Protein AF-U4UBW3-F1 (afdb_monomer)

Organism: Dendroctonus ponderosae (NCBI:txid77166)

InterPro domains:
  IPR013120 Fatty acyl-CoA reductase-like, NAD-binding domain [PF07993] (2-87)
  IPR026055 Fatty acyl-CoA reductase [PTHR11011] (3-94)
  IPR036291 NAD(P)-binding domain superfamily [SSF51735] (3-93)

Radius of gyration: 17.42 Å; Cα contacts (8 Å, |Δi|>4): 71; chains: 1; bounding box: 35×36×44 Å

Foldseek 3Di:
DPPAPDPVSVVVVVVVVCCVVPVPPPLDDDDDDFAEAAACPPPHHRDDPDCPDPNVVVVCVVVVNDDDDDDDPPDDRDYDYPVVSVVVVVVVSVCSVPVVD

Structure (mmCIF, N/CA/C/O backbone):
data_AF-U4UBW3-F1
#
_entry.id   AF-U4UBW3-F1
#
loop_
_atom_site.group_PDB
_atom_site.id
_atom_site.type_symbol
_atom_site.label_atom_id
_atom_site.label_alt_id
_atom_site.label_comp_id
_atom_site.label_asym_id
_atom_site.label_entity_id
_atom_site.label_seq_id
_atom_site.pdbx_PDB_ins_code
_atom_site.Cartn_x
_atom_site.Cartn_y
_atom_site.Cartn_z
_atom_site.occupancy
_atom_site.B_iso_or_equiv
_atom_site.auth_seq_id
_atom_site.auth_comp_id
_atom_site.auth_asym_id
_atom_site.auth_atom_id
_atom_site.pdbx_PDB_model_num
ATOM 1 N N . MET A 1 1 ? -5.579 -21.864 -7.366 1.00 60.16 1 MET A N 1
ATOM 2 C CA . MET A 1 1 ? -6.102 -20.909 -6.363 1.00 60.16 1 MET A CA 1
ATOM 3 C C . MET A 1 1 ? -7.395 -20.209 -6.820 1.00 60.16 1 MET A C 1
ATOM 5 O O . MET A 1 1 ? -7.638 -19.089 -6.401 1.00 60.16 1 MET A O 1
ATOM 9 N N . GLY A 1 2 ? -8.276 -20.857 -7.605 1.00 85.25 2 GLY A N 1
ATOM 10 C CA . GLY A 1 2 ? -9.613 -20.327 -7.939 1.00 85.25 2 GLY A CA 1
ATOM 11 C C . GLY A 1 2 ? -9.630 -18.841 -8.327 1.00 85.25 2 GLY A C 1
ATOM 12 O O . GLY A 1 2 ? -8.958 -18.443 -9.271 1.00 85.25 2 GLY A O 1
ATOM 13 N N . LYS A 1 3 ? -10.369 -18.033 -7.556 1.00 88.88 3 LYS A N 1
ATOM 14 C CA . LYS A 1 3 ? -10.530 -16.579 -7.742 1.00 88.88 3 LYS A CA 1
ATOM 15 C C . LYS A 1 3 ? -9.305 -15.717 -7.390 1.00 88.88 3 LYS A C 1
ATOM 17 O O . LYS A 1 3 ? -9.326 -14.523 -7.666 1.00 88.88 3 LYS A O 1
ATOM 22 N N . TRP A 1 4 ? -8.274 -16.271 -6.749 1.00 91.56 4 TRP A N 1
ATOM 23 C CA . TRP A 1 4 ? -7.143 -15.498 -6.229 1.00 91.56 4 TRP A CA 1
ATOM 24 C C . TRP A 1 4 ? -5.902 -15.648 -7.114 1.00 91.56 4 TRP A C 1
ATOM 26 O O . TRP A 1 4 ? -5.502 -16.779 -7.407 1.00 91.56 4 TRP A O 1
ATOM 36 N N . PRO A 1 5 ? -5.257 -14.534 -7.507 1.00 87.50 5 PRO A N 1
ATOM 37 C CA . PRO A 1 5 ? -4.136 -14.566 -8.444 1.00 87.50 5 PRO A CA 1
ATOM 38 C C . PRO A 1 5 ? -2.851 -15.137 -7.831 1.00 87.50 5 PRO A C 1
ATOM 40 O O . PRO A 1 5 ? -1.998 -15.638 -8.557 1.00 87.50 5 PRO A O 1
ATOM 43 N N . ASN A 1 6 ? -2.692 -15.067 -6.508 1.00 90.75 6 ASN A N 1
ATOM 44 C CA . ASN A 1 6 ? -1.535 -15.594 -5.790 1.00 90.75 6 ASN A CA 1
ATOM 45 C C . ASN A 1 6 ? -1.885 -15.892 -4.318 1.00 90.75 6 ASN A C 1
ATOM 47 O O . ASN A 1 6 ? -2.982 -15.578 -3.841 1.00 90.75 6 ASN A O 1
ATOM 51 N N . THR A 1 7 ? -0.938 -16.500 -3.597 1.00 94.69 7 THR A N 1
ATOM 52 C CA . THR A 1 7 ? -1.090 -16.836 -2.173 1.00 94.69 7 THR A CA 1
ATOM 53 C C . THR A 1 7 ? -1.241 -15.597 -1.296 1.00 94.69 7 THR A C 1
ATOM 55 O O . THR A 1 7 ? -2.001 -15.639 -0.338 1.00 94.69 7 THR A O 1
ATOM 58 N N . TYR A 1 8 ? -0.583 -14.487 -1.637 1.00 91.62 8 TYR A N 1
ATOM 59 C CA . TYR A 1 8 ? -0.676 -13.224 -0.901 1.00 91.62 8 TYR A CA 1
ATOM 60 C C . TYR A 1 8 ? -2.101 -12.648 -0.913 1.00 91.62 8 TYR A C 1
ATOM 62 O O . TYR A 1 8 ? -2.653 -12.316 0.133 1.00 91.62 8 TYR A O 1
ATOM 70 N N . SER A 1 9 ? -2.741 -12.574 -2.081 1.00 92.88 9 SER A N 1
ATOM 71 C CA . SER A 1 9 ? -4.119 -12.094 -2.203 1.00 92.88 9 SER A CA 1
ATOM 72 C C . SER A 1 9 ? -5.091 -13.008 -1.460 1.00 92.88 9 SER A C 1
ATOM 74 O O . SER A 1 9 ? -6.041 -12.524 -0.852 1.00 92.88 9 SER A O 1
ATOM 76 N N . PHE A 1 10 ? -4.835 -14.320 -1.465 1.00 95.12 10 PHE A N 1
ATOM 77 C CA . PHE A 1 10 ? -5.623 -15.267 -0.682 1.00 95.12 10 PHE A CA 1
ATOM 78 C C . PHE A 1 10 ? -5.482 -15.023 0.826 1.00 95.12 10 PHE A C 1
ATOM 80 O O . PHE A 1 10 ? -6.495 -14.910 1.513 1.00 95.12 10 PHE A O 1
ATOM 87 N N . THR A 1 11 ? -4.258 -14.893 1.346 1.00 96.44 11 THR A N 1
ATOM 88 C CA . THR A 1 11 ? -4.042 -14.687 2.788 1.00 96.44 11 THR A CA 1
ATOM 89 C C . THR A 1 11 ? -4.588 -13.345 3.265 1.00 96.44 11 THR A C 1
ATOM 91 O O . THR A 1 11 ? -5.187 -13.287 4.339 1.00 96.44 11 THR A O 1
ATOM 94 N N . LYS A 1 12 ? -4.474 -12.280 2.461 1.00 95.38 12 LYS A N 1
ATOM 95 C CA . LYS A 1 12 ? -5.096 -10.982 2.766 1.00 95.38 12 LYS A CA 1
ATOM 96 C C . LYS A 1 12 ? -6.620 -11.062 2.808 1.00 95.38 12 LYS A C 1
ATOM 98 O O . LYS A 1 12 ? -7.213 -10.545 3.745 1.00 95.38 12 LYS A O 1
ATOM 103 N N . ALA A 1 13 ? -7.247 -11.777 1.876 1.00 94.69 13 ALA A N 1
ATOM 104 C CA . ALA A 1 13 ? -8.695 -11.968 1.896 1.00 94.69 13 ALA A CA 1
ATOM 105 C C . ALA A 1 13 ? -9.181 -12.768 3.116 1.00 94.69 13 ALA A C 1
ATOM 107 O O . ALA A 1 13 ? -10.232 -12.461 3.674 1.00 94.69 13 ALA A O 1
ATOM 108 N N . VAL A 1 14 ? -8.417 -13.776 3.547 1.00 95.50 14 VAL A N 1
ATOM 109 C CA . VAL A 1 14 ? -8.704 -14.513 4.789 1.00 95.50 14 VAL A CA 1
ATOM 110 C C . VAL A 1 14 ? -8.580 -13.592 6.007 1.00 95.50 14 VAL A C 1
ATOM 112 O O . VAL A 1 14 ? -9.451 -13.620 6.871 1.00 95.50 14 VAL A O 1
ATOM 115 N N . ALA A 1 15 ? -7.553 -12.738 6.060 1.00 95.38 15 ALA A N 1
ATOM 116 C CA . ALA A 1 15 ? -7.375 -11.774 7.147 1.00 95.38 15 ALA A CA 1
ATOM 117 C C . ALA A 1 15 ? -8.503 -10.727 7.203 1.00 95.38 15 ALA A C 1
ATOM 119 O O . ALA A 1 15 ? -9.014 -10.441 8.282 1.00 95.38 15 ALA A O 1
ATOM 120 N N . GLU A 1 16 ? -8.933 -10.196 6.052 1.00 95.00 16 GLU A N 1
ATOM 121 C CA . GLU A 1 16 ? -10.095 -9.297 5.972 1.00 95.00 16 GLU A CA 1
ATOM 122 C C . GLU A 1 16 ? -11.360 -9.980 6.507 1.00 95.00 16 GLU A C 1
ATOM 124 O O . GLU A 1 16 ? -12.097 -9.393 7.296 1.00 95.00 16 GLU A O 1
ATOM 129 N N . HIS A 1 17 ? -11.598 -11.238 6.120 1.00 94.81 17 HIS A N 1
ATOM 130 C CA . HIS A 1 17 ? -12.755 -11.992 6.598 1.00 94.81 17 HIS A CA 1
ATOM 131 C C . HIS A 1 17 ? -12.718 -12.216 8.114 1.00 94.81 17 HIS A C 1
ATOM 133 O O . HIS A 1 17 ? -13.738 -12.034 8.774 1.00 94.81 17 HIS A O 1
ATOM 139 N N . LEU A 1 18 ? -11.546 -12.546 8.663 1.00 95.12 18 LEU A N 1
ATOM 140 C CA . LEU A 1 18 ? -11.351 -12.726 10.102 1.00 95.12 18 LEU A CA 1
ATOM 141 C C . LEU A 1 18 ? -11.623 -11.432 10.886 1.00 95.12 18 LEU A C 1
ATOM 143 O O . LEU A 1 18 ? -12.254 -11.470 11.939 1.00 95.12 18 LEU A O 1
ATOM 147 N N . LEU A 1 19 ? -11.186 -10.279 10.369 1.00 93.38 19 LEU A N 1
ATOM 148 C CA . LEU A 1 19 ? -11.475 -8.983 10.994 1.00 93.38 19 LEU A CA 1
ATOM 149 C C . LEU A 1 19 ? -12.973 -8.661 10.984 1.00 93.38 19 LEU A C 1
ATOM 151 O O . LEU A 1 19 ? -13.484 -8.111 11.953 1.00 93.38 19 LEU A O 1
ATOM 155 N N . ILE A 1 20 ? -13.696 -9.039 9.929 1.00 91.62 20 ILE A N 1
ATOM 156 C CA . ILE A 1 20 ? -15.152 -8.843 9.853 1.00 91.62 20 ILE A CA 1
ATOM 157 C C . ILE A 1 20 ? -15.898 -9.775 10.821 1.00 91.62 20 ILE A C 1
ATOM 159 O O . ILE A 1 20 ? -16.920 -9.376 11.390 1.00 91.62 20 ILE A O 1
ATOM 163 N N . SER A 1 21 ? -15.424 -11.013 11.001 1.00 93.38 21 SER A N 1
ATOM 164 C CA . SER A 1 21 ? -16.081 -11.983 11.884 1.00 93.38 21 SER A CA 1
ATOM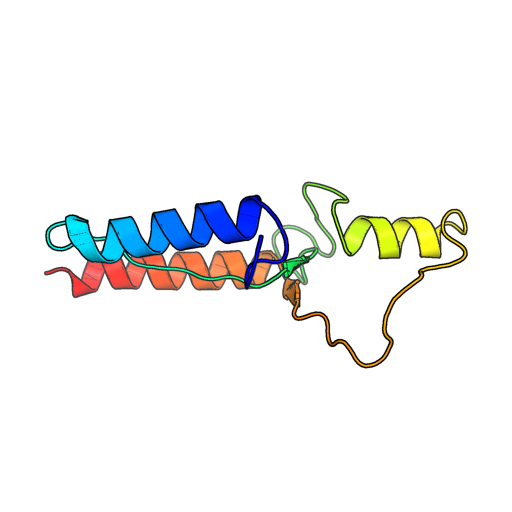 165 C C . SER A 1 21 ? -15.805 -11.704 13.362 1.00 93.38 21 SER A C 1
ATOM 167 O O . SER A 1 21 ? -16.751 -11.663 14.146 1.00 93.38 21 SER A O 1
ATOM 169 N N . GLU A 1 22 ? -14.548 -11.436 13.728 1.00 93.12 22 GLU A N 1
ATOM 170 C CA . GLU A 1 22 ? -14.109 -11.353 15.132 1.00 93.12 22 GLU A CA 1
ATOM 171 C C . GLU A 1 22 ? -13.772 -9.927 15.609 1.00 93.12 22 GLU A C 1
ATOM 173 O O . GLU A 1 22 ? -13.694 -9.673 16.809 1.00 93.12 22 GLU A O 1
ATOM 178 N N . GLY A 1 23 ? -13.571 -8.962 14.706 1.00 86.62 23 GLY A N 1
ATOM 179 C CA . GLY A 1 23 ? -13.053 -7.625 15.038 1.00 86.62 23 GLY A CA 1
ATOM 180 C C . GLY A 1 23 ? -14.078 -6.618 15.572 1.00 86.62 23 GLY A C 1
ATOM 181 O O . GLY A 1 23 ? -13.732 -5.458 15.762 1.00 86.62 23 GLY A O 1
ATOM 182 N N . ARG A 1 24 ? -15.331 -7.026 15.823 1.00 81.88 24 ARG A N 1
ATOM 183 C CA . ARG A 1 24 ? -16.472 -6.121 16.100 1.00 81.88 24 ARG A CA 1
ATOM 184 C C . ARG A 1 24 ? -16.322 -5.209 17.323 1.00 81.88 24 ARG A C 1
ATOM 186 O O . ARG A 1 24 ? -16.988 -4.186 17.377 1.00 81.88 24 ARG A O 1
ATOM 193 N N . ASN A 1 25 ? -15.471 -5.569 18.282 1.00 86.69 25 ASN A N 1
ATOM 194 C CA . ASN A 1 25 ? -15.247 -4.808 19.518 1.00 86.69 25 ASN A CA 1
ATOM 195 C C . ASN A 1 25 ? -13.857 -4.153 19.571 1.00 86.69 25 ASN A C 1
ATOM 197 O O . ASN A 1 25 ? -13.374 -3.818 20.652 1.00 86.69 25 ASN A O 1
ATOM 201 N N . LEU A 1 26 ? -13.191 -4.012 18.424 1.00 89.50 26 LEU A N 1
ATOM 202 C CA . LEU A 1 26 ? -11.888 -3.366 18.317 1.00 89.50 26 LEU A CA 1
ATOM 203 C C . LEU A 1 26 ? -11.993 -2.128 17.415 1.00 89.50 26 LEU A C 1
ATOM 205 O O . LEU A 1 26 ? -12.681 -2.199 16.396 1.00 89.50 26 LEU A O 1
ATOM 209 N N . PRO A 1 27 ? -11.271 -1.033 17.723 1.00 88.00 27 PRO A N 1
ATOM 210 C CA . PRO A 1 27 ? -11.172 0.141 16.856 1.00 88.00 27 PRO A CA 1
ATOM 211 C C . PRO A 1 27 ? -10.294 -0.178 15.639 1.00 88.00 27 PRO A C 1
ATOM 213 O O . PRO A 1 27 ? -9.137 0.234 15.549 1.00 88.00 27 PRO A O 1
ATOM 216 N N . VAL A 1 28 ? -10.815 -0.993 14.724 1.00 89.12 28 VAL A N 1
ATOM 217 C CA . VAL A 1 28 ? -10.107 -1.471 13.534 1.00 89.12 28 VAL A CA 1
ATOM 218 C C . VAL A 1 28 ? -10.880 -1.118 12.280 1.00 89.12 28 VAL A C 1
ATOM 220 O O . VAL A 1 28 ? -12.108 -1.102 12.262 1.00 89.12 28 VAL A O 1
ATOM 223 N N . ALA A 1 29 ? -10.145 -0.885 11.198 1.00 88.88 29 ALA A N 1
ATOM 224 C CA . ALA A 1 29 ? -10.738 -0.615 9.904 1.00 88.88 29 ALA A CA 1
ATOM 225 C C . ALA A 1 29 ? -9.87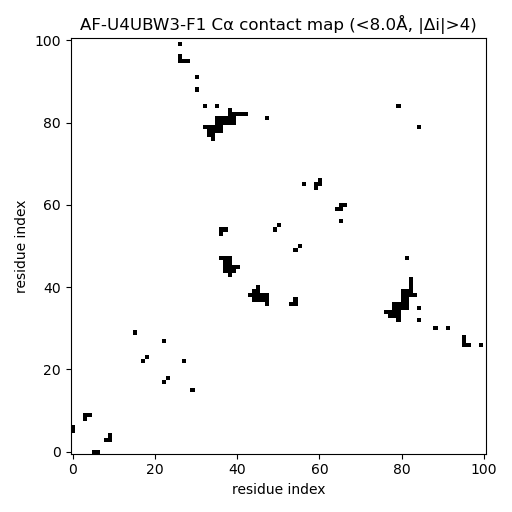8 -1.177 8.768 1.00 88.88 29 ALA A C 1
ATOM 227 O O . ALA A 1 29 ? -8.699 -1.495 8.947 1.00 88.88 29 ALA A O 1
ATOM 228 N N . LEU A 1 30 ? -10.487 -1.344 7.594 1.00 93.00 30 LEU A N 1
ATOM 229 C CA . LEU A 1 30 ? -9.883 -2.020 6.448 1.00 93.00 30 LEU A CA 1
ATOM 230 C C . LEU A 1 30 ? -9.421 -1.009 5.399 1.00 93.00 30 LEU A C 1
ATOM 232 O O . LEU A 1 30 ? -10.201 -0.548 4.570 1.00 93.00 30 LEU A O 1
ATOM 236 N N . PHE A 1 31 ? -8.121 -0.728 5.390 1.00 95.06 31 PHE A N 1
ATOM 237 C CA . PHE A 1 31 ? -7.489 0.092 4.362 1.00 95.06 31 PHE A CA 1
ATOM 238 C C . PHE A 1 31 ? -6.951 -0.788 3.223 1.00 95.06 31 PHE A C 1
ATOM 240 O O . PHE A 1 31 ? -6.125 -1.676 3.450 1.00 95.06 31 PHE A O 1
ATOM 247 N N . ARG A 1 32 ? -7.426 -0.559 1.991 1.00 94.94 32 ARG A N 1
ATOM 248 C CA . ARG A 1 32 ? -7.122 -1.387 0.808 1.00 94.94 32 ARG A CA 1
ATOM 249 C C . ARG A 1 32 ? -6.404 -0.573 -0.272 1.00 94.94 32 ARG A C 1
ATOM 251 O O . ARG A 1 32 ? -7.050 -0.138 -1.225 1.00 94.94 32 ARG A O 1
ATOM 258 N N . PRO A 1 33 ? -5.086 -0.354 -0.147 1.00 94.62 33 PRO A N 1
ATOM 259 C CA . PRO A 1 33 ? -4.338 0.317 -1.194 1.00 94.62 33 PRO A CA 1
ATOM 260 C C . PRO A 1 33 ? -4.196 -0.593 -2.417 1.00 94.62 33 PRO A C 1
ATOM 262 O O . PRO A 1 33 ? -4.207 -1.824 -2.314 1.00 94.62 33 PRO A O 1
ATOM 265 N N . THR A 1 34 ? -4.038 0.035 -3.578 1.00 93.00 34 THR A N 1
ATOM 266 C CA . THR A 1 34 ? -3.657 -0.645 -4.817 1.00 93.00 34 THR A CA 1
ATOM 267 C C . THR A 1 34 ? -2.131 -0.794 -4.904 1.00 93.00 34 THR A C 1
ATOM 269 O O . THR A 1 34 ? -1.442 -0.662 -3.888 1.00 93.00 34 THR A O 1
ATOM 272 N N . ILE A 1 35 ? -1.569 -1.116 -6.072 1.00 92.81 35 ILE A N 1
ATOM 273 C CA . ILE A 1 35 ? -0.117 -1.305 -6.199 1.00 92.81 35 ILE A CA 1
ATOM 274 C C . ILE A 1 35 ? 0.606 0.013 -5.898 1.00 92.81 35 ILE A C 1
ATOM 276 O O . ILE A 1 35 ? 0.452 1.000 -6.614 1.00 92.81 35 ILE A O 1
ATOM 280 N N . VAL A 1 36 ? 1.410 0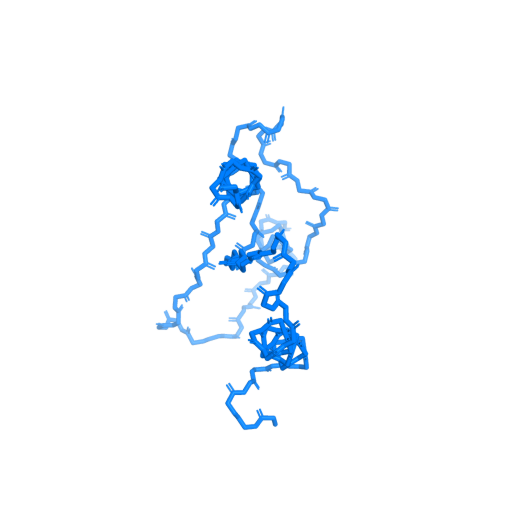.013 -4.837 1.00 93.56 36 VAL A N 1
ATOM 281 C CA . VAL A 1 36 ? 2.144 1.200 -4.401 1.00 93.56 36 VAL A CA 1
ATOM 282 C C . VAL A 1 36 ? 3.369 1.415 -5.285 1.00 93.56 36 VAL A C 1
ATOM 284 O O . VAL A 1 36 ? 4.141 0.485 -5.527 1.00 93.56 36 VAL A O 1
ATOM 287 N N . THR A 1 37 ? 3.537 2.638 -5.775 1.00 94.31 37 THR A N 1
ATOM 288 C CA . THR A 1 37 ? 4.696 3.069 -6.564 1.00 94.31 37 THR A CA 1
ATOM 289 C C . THR A 1 37 ? 5.513 4.115 -5.812 1.00 94.31 37 THR A C 1
ATOM 291 O O . THR A 1 37 ? 5.184 4.491 -4.688 1.00 94.31 37 THR A O 1
ATOM 294 N N . ALA A 1 38 ? 6.579 4.599 -6.451 1.00 94.56 38 ALA A N 1
ATOM 295 C CA . ALA A 1 38 ? 7.415 5.655 -5.910 1.00 94.56 38 ALA A CA 1
ATOM 296 C C . ALA A 1 38 ? 6.591 6.908 -5.581 1.00 94.56 38 ALA A C 1
ATOM 298 O O . ALA A 1 38 ? 5.534 7.153 -6.176 1.00 94.56 38 ALA A O 1
ATOM 299 N N . THR A 1 39 ? 7.085 7.674 -4.618 1.00 95.69 39 THR A N 1
ATOM 300 C CA . THR A 1 39 ? 6.489 8.932 -4.161 1.00 95.69 39 THR A CA 1
ATOM 301 C C . THR A 1 39 ? 6.461 9.974 -5.277 1.00 95.69 39 THR A C 1
ATOM 303 O O . THR A 1 39 ? 7.363 10.033 -6.122 1.00 95.69 39 THR A O 1
ATOM 306 N N . VAL A 1 40 ? 5.429 10.817 -5.281 1.00 95.50 40 VAL A N 1
ATOM 307 C CA . VAL A 1 40 ? 5.342 11.956 -6.203 1.00 95.50 40 VAL A CA 1
ATOM 308 C C . VAL A 1 40 ? 6.143 13.140 -5.667 1.00 95.50 40 VAL A C 1
ATOM 310 O O . VAL A 1 40 ? 6.936 13.709 -6.419 1.00 95.50 40 VAL A O 1
ATOM 313 N N . SER A 1 41 ? 5.971 13.494 -4.390 1.00 94.69 41 SER A N 1
ATOM 314 C CA . SER A 1 41 ? 6.638 14.645 -3.766 1.00 94.69 41 SER A CA 1
ATOM 315 C C . SER A 1 41 ? 7.350 14.298 -2.463 1.00 94.69 41 SER A C 1
ATOM 317 O O . SER A 1 41 ? 8.558 14.502 -2.357 1.00 94.69 41 SER A O 1
ATOM 319 N N . ASP A 1 42 ? 6.627 13.767 -1.482 1.00 92.31 42 ASP A N 1
ATOM 320 C CA . ASP A 1 42 ? 7.108 13.672 -0.102 1.00 92.31 42 ASP A CA 1
ATOM 321 C C . ASP A 1 42 ? 7.555 12.245 0.256 1.00 92.31 42 ASP A C 1
ATOM 323 O O . ASP A 1 42 ? 6.960 11.279 -0.213 1.00 92.31 42 ASP A O 1
ATOM 327 N N . PRO A 1 43 ? 8.586 12.047 1.096 1.00 89.25 43 PRO A N 1
ATOM 328 C CA . PRO A 1 43 ? 9.533 13.050 1.594 1.00 89.25 43 PRO A CA 1
ATOM 329 C C . PRO A 1 43 ? 10.590 13.459 0.550 1.00 89.25 43 PRO A C 1
ATOM 331 O O . PRO A 1 43 ? 11.267 14.469 0.717 1.00 89.25 43 PRO A O 1
ATOM 334 N N . VAL A 1 44 ? 10.764 12.655 -0.503 1.00 95.00 44 VAL A N 1
ATOM 335 C CA . VAL A 1 44 ? 11.674 12.905 -1.629 1.00 95.00 44 VAL A CA 1
ATOM 336 C C . VAL A 1 44 ? 10.982 12.409 -2.903 1.00 95.00 44 VAL A C 1
ATOM 338 O O . VAL A 1 44 ? 10.504 11.276 -2.885 1.00 95.00 44 VAL A O 1
ATOM 341 N N . PRO A 1 45 ? 10.941 13.177 -4.008 1.00 95.38 45 PRO A N 1
ATOM 342 C CA . PRO A 1 45 ? 10.322 12.733 -5.257 1.00 95.38 45 PRO A CA 1
ATOM 343 C C . PRO A 1 45 ? 10.998 11.486 -5.839 1.00 95.38 45 PRO A C 1
ATOM 345 O O . PRO A 1 45 ? 12.226 11.420 -5.928 1.00 95.38 45 PRO A O 1
ATOM 348 N N . GLY A 1 46 ? 10.203 10.507 -6.271 1.00 92.62 46 GLY A N 1
ATOM 349 C CA . GLY A 1 46 ? 10.704 9.265 -6.864 1.00 92.62 46 GLY A CA 1
ATOM 350 C C . GLY A 1 46 ? 11.334 8.291 -5.864 1.00 92.62 46 GLY A C 1
ATOM 351 O O . GLY A 1 46 ? 11.962 7.316 -6.280 1.00 92.62 46 GLY A O 1
ATOM 352 N N . TRP A 1 47 ? 11.172 8.525 -4.561 1.00 93.88 47 TRP A N 1
ATOM 353 C CA . TRP A 1 47 ? 11.664 7.620 -3.533 1.00 93.88 47 TRP A CA 1
ATOM 354 C C . TRP A 1 47 ? 10.849 6.324 -3.504 1.00 93.88 47 TRP A C 1
ATOM 356 O O . TRP A 1 47 ? 9.619 6.333 -3.593 1.00 93.88 47 TRP A O 1
ATOM 366 N N . ALA A 1 48 ? 11.550 5.203 -3.358 1.00 91.75 48 ALA A N 1
ATOM 367 C CA . ALA A 1 48 ? 10.972 3.888 -3.135 1.00 91.75 48 ALA A CA 1
ATOM 368 C C . ALA A 1 48 ? 11.890 3.078 -2.214 1.00 91.75 48 ALA A C 1
ATOM 370 O O . ALA A 1 48 ? 13.115 3.183 -2.293 1.00 91.75 48 ALA A O 1
ATOM 371 N N . ASP A 1 49 ? 11.297 2.250 -1.362 1.00 88.56 49 ASP A N 1
ATOM 372 C CA . ASP A 1 49 ? 12.010 1.352 -0.451 1.00 88.56 49 ASP A CA 1
ATOM 373 C C . ASP A 1 49 ? 12.547 0.104 -1.169 1.00 88.56 49 ASP A C 1
ATOM 375 O O . ASP A 1 49 ? 13.541 -0.494 -0.753 1.00 88.56 49 ASP A O 1
ATOM 379 N N . ASN A 1 50 ? 11.885 -0.298 -2.254 1.00 87.94 50 ASN A N 1
ATOM 380 C CA . ASN A 1 50 ? 12.232 -1.470 -3.036 1.00 87.94 50 ASN A CA 1
ATOM 381 C C . ASN A 1 50 ? 11.915 -1.281 -4.530 1.00 87.94 50 ASN A C 1
ATOM 383 O O . ASN A 1 50 ? 11.254 -0.336 -4.956 1.00 87.94 50 ASN A O 1
ATOM 387 N N . LEU A 1 51 ? 12.404 -2.221 -5.338 1.00 89.06 51 LEU A N 1
ATOM 388 C CA . LEU A 1 51 ? 12.184 -2.271 -6.785 1.00 89.06 51 LEU A CA 1
ATOM 389 C C . LEU A 1 51 ? 11.247 -3.420 -7.175 1.00 89.06 51 LEU A C 1
ATOM 391 O O . LEU A 1 51 ? 11.354 -3.977 -8.268 1.00 89.06 51 LEU A O 1
ATOM 395 N N . TYR A 1 52 ? 10.348 -3.837 -6.286 1.00 87.44 52 TYR A N 1
ATOM 396 C CA . TYR A 1 52 ? 9.449 -4.943 -6.582 1.00 87.44 52 TYR A CA 1
ATOM 397 C C . TYR A 1 52 ? 8.338 -4.520 -7.552 1.00 87.44 52 TYR A C 1
ATOM 399 O O . TYR A 1 52 ? 7.870 -3.382 -7.570 1.00 87.44 52 TYR A O 1
ATOM 407 N N . GLY A 1 53 ? 7.908 -5.464 -8.392 1.00 87.62 53 GLY A N 1
ATOM 408 C CA . GLY A 1 53 ? 6.778 -5.262 -9.296 1.00 87.62 53 GLY A CA 1
ATOM 409 C C . GLY A 1 53 ? 7.019 -4.155 -10.339 1.00 87.62 53 GLY A C 1
ATOM 410 O O . GLY A 1 53 ? 8.022 -4.222 -11.057 1.00 87.62 53 GLY A O 1
ATOM 411 N N . PRO A 1 54 ? 6.113 -3.161 -10.479 1.00 89.19 54 PRO A N 1
ATOM 412 C CA . PRO A 1 54 ? 6.197 -2.153 -11.541 1.00 89.19 54 PRO A CA 1
ATOM 413 C C . PRO A 1 54 ? 7.469 -1.305 -11.519 1.00 89.19 54 PRO A C 1
ATOM 415 O O . PRO A 1 54 ? 7.974 -0.955 -12.582 1.00 89.19 54 PRO A O 1
ATOM 418 N N . LEU A 1 55 ? 8.011 -0.991 -10.339 1.00 91.94 55 LEU A N 1
ATOM 419 C CA . LEU A 1 55 ? 9.194 -0.133 -10.229 1.00 91.94 55 LEU A CA 1
ATOM 420 C C . LEU A 1 55 ? 10.444 -0.801 -10.805 1.00 91.94 55 LEU A C 1
ATOM 422 O O . LEU A 1 55 ? 11.179 -0.179 -11.570 1.00 91.94 55 LEU A O 1
ATOM 426 N N . GLY A 1 56 ? 10.650 -2.087 -10.516 1.00 92.88 56 GLY A N 1
ATOM 427 C CA . GLY A 1 56 ?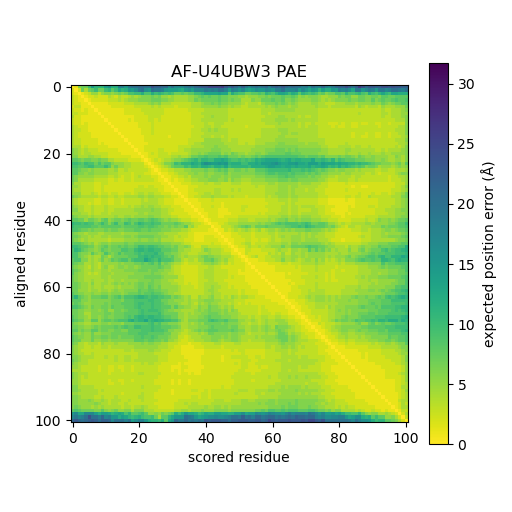 11.745 -2.859 -11.102 1.00 92.88 56 GLY A CA 1
ATOM 428 C C . GLY A 1 56 ? 11.603 -3.014 -12.611 1.00 92.88 56 GLY A C 1
ATOM 429 O O . GLY A 1 56 ? 12.596 -2.921 -13.332 1.00 92.88 56 GLY A O 1
ATOM 430 N N . ILE A 1 57 ? 10.373 -3.187 -13.102 1.00 93.06 57 ILE A N 1
ATOM 431 C CA . ILE A 1 57 ? 10.080 -3.224 -14.540 1.00 93.06 57 ILE A CA 1
ATOM 432 C C . ILE A 1 57 ? 10.472 -1.894 -15.195 1.00 93.06 57 ILE A C 1
ATOM 434 O O . ILE A 1 57 ? 11.246 -1.895 -16.148 1.00 93.06 57 ILE A O 1
ATOM 438 N N . LEU A 1 58 ? 9.999 -0.767 -14.659 1.00 91.12 58 LEU A N 1
ATOM 439 C CA . LEU A 1 58 ? 10.297 0.563 -15.194 1.00 91.12 58 LEU A CA 1
ATOM 440 C C . LEU A 1 58 ? 11.802 0.857 -15.190 1.00 91.12 58 LEU A C 1
ATOM 442 O O . LEU A 1 58 ? 12.347 1.274 -16.212 1.00 91.12 58 LEU A O 1
ATOM 446 N N . LEU A 1 59 ? 12.487 0.597 -14.073 1.00 93.12 59 LEU A N 1
ATOM 447 C CA . LEU A 1 59 ? 13.925 0.841 -13.961 1.00 93.12 59 LEU A CA 1
ATOM 448 C C . LEU A 1 59 ? 14.722 -0.036 -14.932 1.00 93.12 59 LEU A C 1
ATOM 450 O O . LEU A 1 59 ? 15.552 0.468 -15.683 1.00 93.12 59 LEU A O 1
ATOM 454 N N . SER A 1 60 ? 14.463 -1.344 -14.944 1.00 94.75 60 SER A N 1
ATOM 455 C CA . SER A 1 60 ? 15.198 -2.273 -15.808 1.00 94.75 60 SER A CA 1
ATOM 456 C C . SER A 1 60 ? 14.946 -2.014 -17.294 1.00 94.75 60 SER A C 1
ATOM 458 O O . SER A 1 60 ? 15.868 -2.185 -18.094 1.00 94.75 60 SER A O 1
ATOM 460 N N . SER A 1 61 ? 13.747 -1.557 -17.670 1.00 94.62 61 SER A N 1
ATOM 461 C CA . SER A 1 61 ? 13.459 -1.100 -19.031 1.00 94.62 61 SER A CA 1
ATOM 462 C C . SER A 1 61 ? 14.213 0.184 -19.374 1.00 94.62 61 SER A C 1
ATOM 464 O O . SER A 1 61 ? 14.831 0.242 -20.436 1.00 94.62 61 SER A O 1
ATOM 466 N N . ASN A 1 62 ? 14.256 1.167 -18.470 1.00 93.19 62 ASN A N 1
ATOM 467 C CA . ASN A 1 62 ? 15.005 2.414 -18.678 1.00 93.19 62 ASN A CA 1
ATOM 468 C C . ASN A 1 62 ? 16.523 2.193 -18.766 1.00 93.19 62 ASN A C 1
ATOM 470 O O . ASN A 1 62 ? 17.200 2.872 -19.532 1.00 93.19 62 ASN A O 1
ATOM 474 N N . CYS A 1 63 ? 17.064 1.216 -18.036 1.00 94.88 63 CYS A N 1
ATOM 475 C CA . CYS A 1 63 ? 18.470 0.818 -18.145 1.00 94.88 63 CYS A CA 1
ATOM 476 C C . CYS A 1 63 ? 18.769 -0.051 -19.382 1.00 94.88 63 CYS A C 1
ATOM 478 O O . CYS A 1 63 ? 19.923 -0.413 -19.603 1.00 94.88 63 CYS A O 1
ATOM 480 N N . GLY A 1 64 ? 17.756 -0.446 -20.161 1.00 94.88 64 GLY A N 1
ATOM 481 C CA . GLY A 1 64 ? 17.910 -1.327 -21.325 1.00 94.88 64 GLY A CA 1
ATOM 482 C C . GLY A 1 64 ? 18.137 -2.809 -20.992 1.00 94.88 64 GLY A C 1
ATOM 483 O O . GLY A 1 64 ? 18.380 -3.611 -21.896 1.00 94.88 64 GLY A O 1
ATOM 484 N N . ILE A 1 65 ? 18.034 -3.195 -19.717 1.00 96.81 65 ILE A N 1
ATOM 485 C CA . ILE A 1 65 ? 18.200 -4.578 -19.245 1.00 96.81 65 ILE A CA 1
ATOM 486 C C . ILE A 1 65 ? 16.960 -5.403 -19.608 1.00 96.81 65 ILE A C 1
ATOM 488 O O . ILE A 1 65 ? 17.062 -6.499 -20.164 1.00 96.81 65 ILE A O 1
ATOM 492 N N . LEU A 1 66 ? 15.771 -4.865 -19.325 1.00 95.31 66 LEU A N 1
ATOM 493 C CA . LEU A 1 66 ? 14.499 -5.509 -19.633 1.00 95.31 66 LEU A CA 1
ATOM 494 C C . LEU A 1 66 ? 13.994 -5.050 -21.000 1.00 95.31 66 LEU A C 1
ATOM 496 O O . LEU A 1 66 ? 13.500 -3.934 -21.154 1.00 95.31 66 LEU A O 1
ATOM 500 N N . ARG A 1 67 ? 14.089 -5.944 -21.988 1.00 94.06 67 ARG A N 1
ATOM 501 C CA . ARG A 1 67 ? 13.735 -5.646 -23.386 1.00 94.06 67 ARG A CA 1
ATOM 502 C C . ARG A 1 67 ? 12.337 -6.102 -23.802 1.00 94.06 67 ARG A C 1
ATOM 504 O O . ARG A 1 67 ? 11.805 -5.592 -24.779 1.00 94.06 67 ARG A O 1
ATOM 511 N N . VAL A 1 68 ? 11.754 -7.077 -23.103 1.00 92.94 68 VAL A N 1
ATOM 512 C CA . VAL A 1 68 ? 10.451 -7.661 -23.458 1.00 92.94 68 VAL A CA 1
ATOM 513 C C . VAL A 1 68 ? 9.660 -7.976 -22.195 1.00 92.94 68 VAL A C 1
ATOM 515 O O . VAL A 1 68 ? 10.164 -8.642 -21.294 1.00 92.94 68 VAL A O 1
ATOM 518 N N . ILE A 1 69 ? 8.396 -7.552 -22.166 1.00 89.69 69 ILE A N 1
ATOM 519 C CA . ILE A 1 69 ? 7.420 -7.919 -21.137 1.00 89.69 69 ILE A CA 1
ATOM 520 C C . ILE A 1 69 ? 6.291 -8.679 -21.824 1.00 89.69 69 ILE A C 1
ATOM 522 O O . ILE A 1 69 ? 5.659 -8.173 -22.750 1.00 89.69 69 ILE A O 1
ATOM 526 N N . ARG A 1 70 ? 6.018 -9.902 -21.367 1.00 90.44 70 ARG A N 1
ATOM 527 C CA . ARG A 1 70 ? 4.878 -10.687 -21.844 1.00 90.44 70 ARG A CA 1
ATOM 528 C C . ARG A 1 70 ? 3.677 -10.411 -2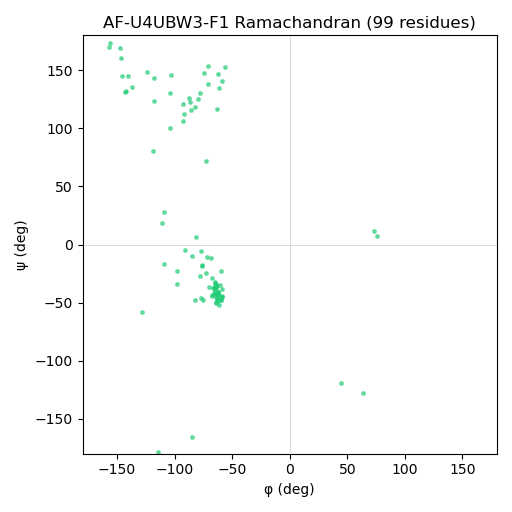0.946 1.00 90.44 70 ARG A C 1
ATOM 530 O O . ARG A 1 70 ? 3.663 -10.820 -19.791 1.00 90.44 70 ARG A O 1
ATOM 537 N N . GLY A 1 71 ? 2.658 -9.760 -21.490 1.00 88.94 71 GLY A N 1
ATOM 538 C CA . GLY A 1 71 ? 1.436 -9.440 -20.761 1.00 88.94 71 GLY A CA 1
ATOM 539 C C . GLY A 1 71 ? 0.258 -9.215 -21.698 1.00 88.94 71 GLY A C 1
ATOM 540 O O . GLY A 1 71 ? 0.415 -9.148 -22.916 1.00 88.94 71 GLY A O 1
ATOM 541 N N . ASN A 1 72 ? -0.938 -9.118 -21.125 1.00 91.31 72 ASN A N 1
ATOM 542 C CA . ASN A 1 72 ? -2.121 -8.714 -21.870 1.00 91.31 72 ASN A CA 1
ATOM 543 C C . ASN A 1 72 ? -2.199 -7.176 -21.878 1.00 91.31 72 ASN A C 1
ATOM 545 O O . ASN A 1 72 ? -2.417 -6.597 -20.813 1.00 91.31 72 ASN A O 1
ATOM 549 N N . PRO A 1 73 ?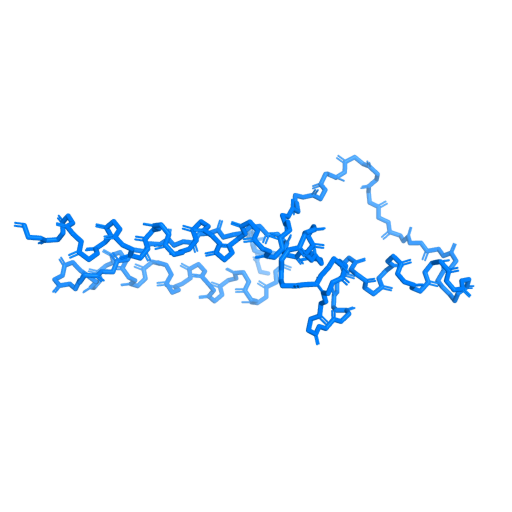 -2.090 -6.509 -23.041 1.00 87.88 73 PRO A N 1
ATOM 550 C CA . PRO A 1 73 ? -2.085 -5.046 -23.124 1.00 87.88 73 PRO A CA 1
ATOM 551 C C . PRO A 1 73 ? -3.433 -4.409 -22.757 1.00 87.88 73 PRO A C 1
ATOM 553 O O . PRO A 1 73 ? -3.516 -3.199 -22.587 1.00 87.88 73 PRO A O 1
ATOM 556 N N . ARG A 1 74 ? -4.504 -5.206 -22.640 1.00 93.25 74 ARG A N 1
ATOM 557 C CA . ARG A 1 74 ? -5.827 -4.728 -22.211 1.00 93.25 74 ARG A CA 1
ATOM 558 C C . ARG A 1 74 ? -5.989 -4.677 -20.692 1.00 93.25 74 ARG A C 1
ATOM 560 O O . ARG A 1 74 ? -6.995 -4.157 -20.217 1.00 93.25 74 ARG A O 1
ATOM 567 N N . VAL A 1 75 ? -5.051 -5.243 -19.929 1.00 88.62 75 VAL A N 1
ATOM 568 C CA . VAL A 1 75 ? -5.098 -5.201 -18.464 1.00 88.62 75 VAL A CA 1
ATOM 569 C C . VAL A 1 75 ? -4.587 -3.845 -17.999 1.00 88.62 75 VAL A C 1
ATOM 571 O O . VAL A 1 75 ? -3.480 -3.441 -18.342 1.00 88.62 75 VAL A O 1
ATOM 574 N N . LYS A 1 76 ? -5.400 -3.151 -17.203 1.00 88.50 76 LYS A N 1
ATOM 575 C CA . LYS A 1 76 ? -5.004 -1.906 -16.546 1.00 88.50 76 LYS A CA 1
ATOM 576 C C . LYS A 1 76 ? -4.333 -2.244 -15.220 1.00 88.50 76 LYS A C 1
ATOM 578 O O . LYS A 1 76 ? -4.912 -2.971 -14.415 1.00 88.50 76 LYS A O 1
ATOM 583 N N . ALA A 1 77 ? -3.124 -1.733 -15.018 1.00 87.44 77 ALA A N 1
ATOM 584 C CA . ALA A 1 77 ? -2.482 -1.749 -13.713 1.00 87.44 77 ALA A CA 1
ATOM 585 C C . ALA A 1 77 ? -3.021 -0.564 -12.912 1.00 87.44 77 ALA A C 1
ATOM 587 O O . ALA A 1 77 ? -2.873 0.579 -13.335 1.00 87.44 77 ALA A O 1
ATOM 588 N N . ASP A 1 78 ? -3.678 -0.854 -11.797 1.00 91.81 78 ASP A N 1
ATOM 589 C CA . ASP A 1 78 ? -4.088 0.167 -10.846 1.00 91.81 78 ASP A CA 1
ATOM 590 C C . ASP A 1 78 ? -2.923 0.419 -9.883 1.00 91.81 78 ASP A C 1
ATOM 592 O O . ASP A 1 78 ? -2.371 -0.519 -9.299 1.00 91.81 78 ASP A O 1
ATOM 596 N N . THR A 1 79 ? -2.481 1.670 -9.817 1.00 92.75 79 THR A N 1
ATOM 597 C CA . THR A 1 79 ? -1.270 2.071 -9.100 1.00 92.75 79 THR A CA 1
ATOM 598 C C . THR A 1 79 ? -1.491 3.385 -8.384 1.00 92.75 79 THR A C 1
ATOM 600 O O . THR A 1 79 ? -2.146 4.280 -8.919 1.00 92.75 79 THR A O 1
ATOM 603 N N . VAL A 1 80 ? -0.877 3.532 -7.218 1.00 95.19 80 VAL A N 1
ATOM 604 C CA . VAL A 1 80 ? -0.975 4.735 -6.396 1.00 95.19 80 VAL A CA 1
ATOM 605 C C . VAL A 1 80 ? 0.408 5.109 -5.841 1.00 95.19 80 VAL A C 1
ATOM 607 O O . VAL A 1 80 ? 1.138 4.229 -5.379 1.00 95.19 80 VAL A O 1
ATOM 610 N N . PRO A 1 81 ? 0.794 6.393 -5.872 1.00 95.12 81 PRO A N 1
ATOM 611 C CA . PRO A 1 81 ? 2.017 6.867 -5.231 1.00 95.12 81 PRO A CA 1
ATOM 612 C C . PRO A 1 81 ? 2.058 6.605 -3.723 1.00 95.12 81 PRO A C 1
ATOM 614 O O . PRO A 1 81 ? 1.048 6.760 -3.032 1.00 95.12 81 PRO A O 1
ATOM 617 N N . GLY A 1 82 ? 3.231 6.233 -3.205 1.00 94.75 82 GLY A N 1
ATOM 618 C CA . GLY A 1 82 ? 3.413 5.904 -1.788 1.00 94.75 82 GLY A CA 1
ATOM 619 C C . GLY A 1 82 ? 3.055 7.035 -0.824 1.00 94.75 82 GLY A C 1
ATOM 620 O O . GLY A 1 82 ? 2.429 6.784 0.202 1.00 94.75 82 GLY A O 1
ATOM 621 N N . ASP A 1 83 ? 3.367 8.276 -1.173 1.00 95.75 83 ASP A N 1
ATOM 622 C CA . ASP A 1 83 ? 3.018 9.471 -0.398 1.00 95.75 83 ASP A CA 1
ATOM 623 C C . ASP A 1 83 ? 1.504 9.669 -0.277 1.00 95.75 83 ASP A C 1
ATOM 625 O O . ASP A 1 83 ? 0.993 9.914 0.816 1.00 95.75 83 ASP A O 1
ATOM 629 N N . LEU A 1 84 ? 0.758 9.466 -1.364 1.00 96.00 84 LEU A N 1
ATOM 630 C CA . LEU A 1 84 ? -0.706 9.527 -1.323 1.00 96.00 84 LEU A CA 1
ATOM 631 C C . LEU A 1 84 ? -1.315 8.389 -0.495 1.00 96.00 84 LEU A C 1
ATOM 633 O O . LEU A 1 84 ? -2.288 8.611 0.228 1.00 96.00 84 LEU A O 1
ATOM 637 N N . VAL A 1 85 ? -0.735 7.186 -0.558 1.00 96.19 85 VAL A N 1
ATOM 638 C CA . VAL A 1 85 ? -1.164 6.056 0.283 1.00 96.19 85 VAL A CA 1
ATOM 639 C C . VAL A 1 85 ? -0.952 6.357 1.757 1.00 96.19 85 VAL A C 1
ATOM 641 O O . VAL A 1 85 ? -1.850 6.107 2.558 1.00 96.19 85 VAL A O 1
ATOM 644 N N . ILE A 1 86 ? 0.214 6.892 2.114 1.00 95.88 86 ILE A N 1
ATOM 645 C CA . ILE A 1 86 ? 0.548 7.239 3.496 1.00 95.88 86 ILE A CA 1
ATOM 646 C C . ILE A 1 86 ? -0.400 8.327 4.002 1.00 95.88 86 ILE A C 1
ATOM 648 O O . ILE A 1 86 ? -0.985 8.163 5.071 1.00 95.88 86 ILE A O 1
ATOM 652 N N . ASN A 1 87 ? -0.627 9.382 3.218 1.00 95.94 87 ASN A N 1
ATOM 653 C CA . ASN A 1 87 ? -1.560 10.449 3.582 1.00 95.94 87 ASN A CA 1
ATOM 654 C C . ASN A 1 87 ? -2.983 9.909 3.790 1.00 95.94 87 ASN A C 1
ATOM 656 O O . ASN A 1 87 ? -3.616 10.205 4.803 1.00 95.94 87 ASN A O 1
ATOM 660 N N . GLY A 1 88 ? -3.465 9.056 2.880 1.00 95.69 88 GLY A N 1
ATOM 661 C CA . GLY A 1 88 ? -4.770 8.407 3.015 1.00 95.69 88 GLY A CA 1
ATOM 662 C C . GLY A 1 88 ? -4.862 7.504 4.247 1.00 95.69 88 GLY A C 1
ATOM 663 O O . GLY A 1 88 ? -5.861 7.543 4.962 1.00 95.69 88 GLY A O 1
ATOM 664 N N . LEU A 1 89 ? -3.811 6.732 4.536 1.00 96.56 89 LEU A N 1
ATOM 665 C CA . LEU A 1 89 ? -3.747 5.871 5.716 1.00 96.56 89 LEU A CA 1
ATOM 666 C C . LEU A 1 89 ? -3.760 6.683 7.018 1.00 96.56 89 LEU A C 1
ATOM 668 O O . LEU A 1 89 ? -4.431 6.282 7.966 1.00 96.56 89 LEU A O 1
ATOM 672 N N . LEU A 1 90 ? -3.061 7.821 7.066 1.00 95.88 90 LEU A N 1
ATOM 673 C CA . LEU A 1 90 ? -3.070 8.723 8.222 1.00 95.88 90 LEU A CA 1
ATOM 674 C C . LEU A 1 90 ? -4.461 9.317 8.464 1.00 95.88 90 LEU A C 1
ATOM 676 O O . LEU A 1 90 ? -4.941 9.294 9.598 1.00 95.88 90 LEU A O 1
ATOM 680 N N . CYS A 1 91 ? -5.133 9.788 7.410 1.00 94.88 91 CYS A N 1
ATOM 681 C CA . CYS A 1 91 ? -6.518 10.256 7.503 1.00 94.88 91 CYS A CA 1
ATOM 682 C C . CYS A 1 91 ? -7.453 9.149 8.005 1.00 94.88 91 CYS A C 1
ATOM 684 O O . CYS A 1 91 ? -8.267 9.386 8.893 1.00 94.88 91 CYS A O 1
ATOM 686 N N . TYR A 1 92 ? -7.296 7.932 7.483 1.00 94.12 92 TYR A N 1
ATOM 687 C CA . TYR A 1 92 ? -8.113 6.789 7.876 1.00 94.12 92 TYR A CA 1
ATOM 688 C C . TYR A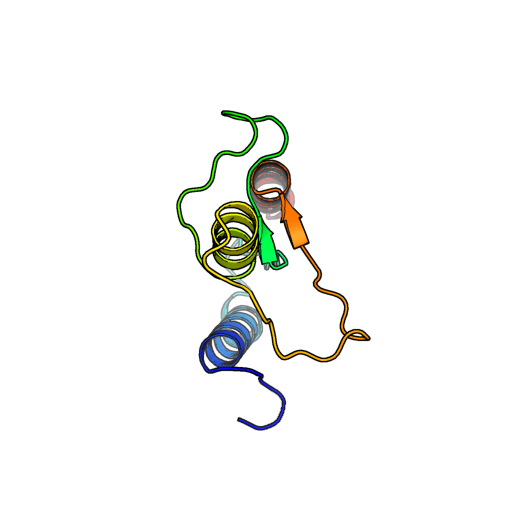 1 92 ? -7.871 6.378 9.333 1.00 94.12 92 TYR A C 1
ATOM 690 O O . TYR A 1 92 ? -8.814 6.130 10.076 1.00 94.12 92 TYR A O 1
ATOM 698 N N . ALA A 1 93 ? -6.615 6.366 9.784 1.00 94.12 93 ALA A N 1
ATOM 699 C CA . ALA A 1 93 ? -6.278 6.085 11.176 1.00 94.12 93 ALA A CA 1
ATOM 700 C C . ALA A 1 93 ? -6.878 7.129 12.134 1.00 94.12 93 ALA A C 1
ATOM 702 O O . ALA A 1 93 ? -7.408 6.766 13.185 1.00 94.12 93 ALA A O 1
ATOM 703 N N . TRP A 1 94 ? -6.835 8.412 11.761 1.00 94.38 94 TRP A N 1
ATOM 704 C CA . TRP A 1 94 ? -7.470 9.490 12.522 1.00 94.38 94 TRP A CA 1
ATOM 705 C C . TRP A 1 94 ? -8.990 9.320 12.609 1.00 94.38 94 TRP A C 1
ATOM 707 O O . TRP A 1 94 ? -9.575 9.477 13.681 1.00 94.38 94 TRP A O 1
ATOM 717 N N . GLU A 1 95 ? -9.632 8.969 11.497 1.00 93.00 95 GLU A N 1
ATOM 718 C CA . GLU A 1 95 ? -11.070 8.712 11.443 1.00 93.00 95 GLU A CA 1
ATOM 719 C C . GLU A 1 95 ? -11.473 7.574 12.387 1.00 93.00 95 GLU A C 1
ATOM 721 O O . GLU A 1 95 ? -12.367 7.741 13.212 1.00 93.00 95 GLU A O 1
ATOM 726 N N . VAL A 1 96 ? -10.744 6.457 12.352 1.00 92.00 96 VAL A N 1
ATOM 727 C CA . VAL A 1 96 ? -10.986 5.315 13.248 1.00 92.00 96 VAL A CA 1
ATOM 728 C C . VAL A 1 96 ? -10.790 5.698 14.710 1.00 92.00 96 VAL A C 1
ATOM 730 O O . VAL A 1 96 ? -11.578 5.296 15.561 1.00 92.00 96 VAL A O 1
ATOM 733 N N . ALA A 1 97 ? -9.766 6.496 15.015 1.00 91.44 97 ALA A N 1
ATOM 734 C CA . ALA A 1 97 ? -9.507 6.941 16.379 1.00 91.44 97 ALA A CA 1
ATOM 735 C C . ALA A 1 97 ? -10.581 7.903 16.919 1.00 91.44 97 ALA A C 1
ATOM 737 O O . ALA A 1 97 ? -10.801 7.945 18.128 1.00 91.44 97 ALA A O 1
ATOM 738 N N . THR A 1 98 ? -11.237 8.677 16.048 1.00 91.50 98 THR A N 1
ATOM 739 C CA . THR A 1 98 ? -12.196 9.719 16.450 1.00 91.50 98 THR A CA 1
ATOM 740 C C . THR A 1 98 ? -13.656 9.276 16.389 1.00 91.50 98 THR A C 1
ATOM 742 O O . THR A 1 98 ? -14.432 9.710 17.232 1.00 91.50 98 TH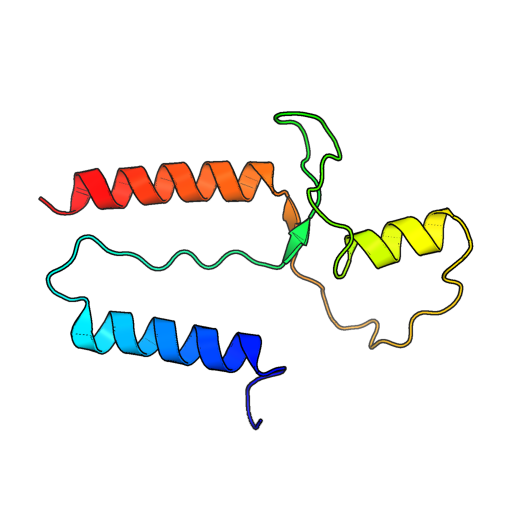R A O 1
ATOM 745 N N . GLN A 1 99 ? -14.036 8.413 15.443 1.00 82.44 99 GLN A N 1
ATOM 746 C CA . GLN A 1 99 ? -15.420 7.944 15.257 1.00 82.44 99 GLN A CA 1
ATOM 747 C C . GLN A 1 99 ? -15.765 6.665 16.040 1.00 82.44 99 GLN A C 1
ATOM 749 O O . GLN A 1 99 ? -16.900 6.200 15.986 1.00 82.44 99 GLN A O 1
ATOM 754 N N . TRP A 1 100 ? -14.795 6.056 16.727 1.00 69.06 100 TRP A N 1
ATOM 755 C CA . TRP A 1 100 ? -15.025 4.849 17.530 1.00 69.06 100 TRP A CA 1
ATOM 756 C C . TRP A 1 100 ? -15.736 5.114 18.872 1.00 69.06 100 TRP A C 1
ATOM 758 O O . TRP A 1 100 ? -16.270 4.178 19.468 1.00 69.06 100 TRP A O 1
AT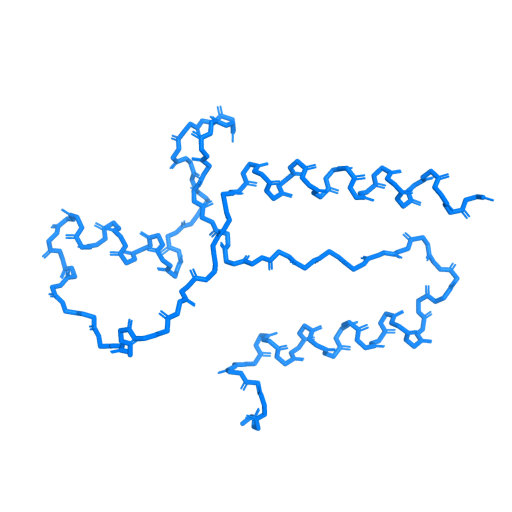OM 768 N N . PHE A 1 101 ? -15.743 6.363 19.352 1.00 53.81 101 PHE A N 1
ATOM 769 C CA . PHE A 1 101 ? -16.525 6.795 20.519 1.00 53.81 101 PHE A CA 1
ATOM 770 C C . PHE A 1 101 ? -17.913 7.285 20.104 1.00 53.81 101 PHE A C 1
ATOM 772 O O . PHE A 1 101 ? -18.861 7.037 20.884 1.00 53.81 101 PHE A O 1
#

Secondary structure (DSSP, 8-state):
-TT-SSHHHHHHHHHHHHHHHHGGGSS-------EEE--SSSSSTT--S--TTHHHHHHHHHTTS-------TTPPPPEEEHHHHHHHHHHHHHHHHHH--

Mean predicted aligned error: 4.81 Å

Sequence (101 aa):
MGKWPNTYSFTKAVAEHLLISEGRNLPVALFRPTIVTATVSDPVPGWADNLYGPLGILLSSNCGILRVIRGNPRVKADTVPGDLVINGLLCYAWEVATQWF

pLDDT: mean 91.51, std 6.28, range [53.81, 96.81]

Solvent-accessible surface area (backbone atoms only — not comparable to full-atom values): 6339 Å² total; per-residue (Å²): 109,89,94,36,94,44,70,65,58,44,52,50,53,52,50,55,50,49,46,69,73,70,36,82,89,49,89,73,81,91,84,82,80,64,49,71,43,44,12,73,56,55,96,44,60,64,43,64,97,68,54,68,69,69,54,34,52,54,51,33,38,74,72,62,73,48,83,80,82,93,74,66,89,85,65,79,83,65,68,40,37,39,38,61,51,50,53,51,48,52,53,50,51,51,48,44,71,64,70,68,117